Protein AF-A0AA90QYK7-F1 (afdb_monomer_lite)

Secondary structure (DSSP, 8-state):
--------EEEETTEEEE----HHHHHHHHHHHHHTSTTSS----PPPTTPPP-------

Foldseek 3Di:
DDDPADWDWDDDPNDIDIDADDPVVRVVVQQVCLCPDPVSGRDDDDDPPPDDDDGDYHPD

Structure (mmCIF, N/CA/C/O backbone):
data_AF-A0AA90QYK7-F1
#
_entry.id   AF-A0AA90QYK7-F1
#
loop_
_atom_site.group_PDB
_atom_site.id
_atom_site.type_symbol
_atom_site.label_atom_id
_atom_site.label_alt_id
_atom_site.label_comp_id
_atom_site.label_asym_id
_atom_site.label_entity_id
_atom_site.label_seq_id
_atom_site.pdbx_PDB_ins_code
_atom_site.Cartn_x
_atom_site.Cartn_y
_atom_site.Cartn_z
_atom_site.occupancy
_atom_site.B_iso_or_equiv
_atom_site.auth_seq_id
_atom_site.auth_comp_id
_atom_site.auth_asym_id
_atom_site.auth_atom_id
_atom_site.pdbx_PDB_model_num
ATOM 1 N N . MET A 1 1 ? 5.584 -9.553 -10.976 1.00 61.94 1 MET A N 1
ATOM 2 C CA . MET A 1 1 ? 4.164 -9.199 -10.793 1.00 61.94 1 MET A CA 1
ATOM 3 C C . MET A 1 1 ? 3.989 -7.851 -11.443 1.00 61.94 1 MET A C 1
ATOM 5 O O . MET A 1 1 ? 4.731 -6.946 -11.079 1.00 61.94 1 MET A O 1
ATOM 9 N N . ASP A 1 2 ? 3.083 -7.735 -12.405 1.00 75.81 2 ASP A N 1
ATOM 10 C CA . ASP A 1 2 ? 2.861 -6.468 -13.099 1.00 75.81 2 ASP A CA 1
ATOM 11 C C . ASP A 1 2 ? 1.875 -5.636 -12.279 1.00 75.81 2 ASP A C 1
ATOM 13 O O . ASP A 1 2 ? 0.699 -5.975 -12.163 1.00 75.81 2 ASP A O 1
ATOM 17 N N . ILE A 1 3 ? 2.380 -4.585 -11.630 1.00 74.88 3 ILE A N 1
ATOM 18 C CA . ILE A 1 3 ? 1.558 -3.660 -10.846 1.00 74.88 3 ILE A CA 1
ATOM 19 C C . ILE A 1 3 ? 0.974 -2.635 -11.815 1.00 74.88 3 ILE A C 1
ATOM 21 O O . ILE A 1 3 ? 1.696 -1.792 -12.339 1.00 74.88 3 ILE A O 1
A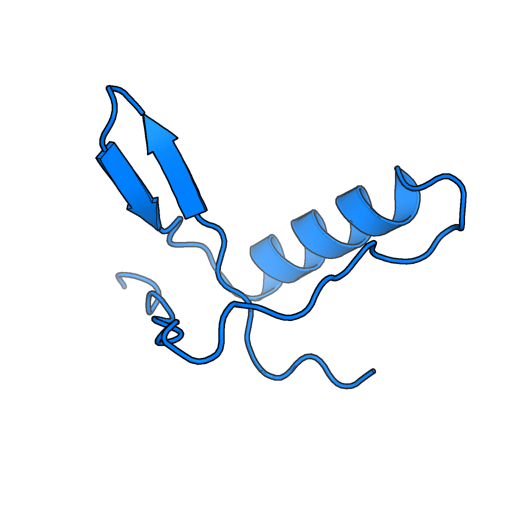TOM 25 N N . THR A 1 4 ? -0.331 -2.718 -12.056 1.00 77.25 4 THR A N 1
ATOM 26 C CA . THR A 1 4 ? -1.040 -1.841 -13.001 1.00 77.25 4 THR A CA 1
ATOM 27 C C . THR A 1 4 ? -1.583 -0.571 -12.347 1.00 77.25 4 THR A C 1
ATOM 29 O O . THR A 1 4 ? -1.715 0.449 -13.016 1.00 77.25 4 THR A O 1
ATOM 32 N N . ALA A 1 5 ? -1.872 -0.610 -11.043 1.00 76.94 5 ALA A N 1
ATOM 33 C CA . ALA A 1 5 ? -2.336 0.529 -10.258 1.00 76.94 5 ALA A CA 1
ATOM 34 C C . ALA A 1 5 ? -1.947 0.376 -8.778 1.00 76.94 5 ALA A C 1
ATOM 36 O O . ALA A 1 5 ? -1.796 -0.739 -8.277 1.00 76.94 5 ALA A O 1
ATOM 37 N N . ILE A 1 6 ? -1.794 1.502 -8.074 1.00 79.25 6 ILE A N 1
ATOM 38 C CA . ILE A 1 6 ? -1.458 1.562 -6.644 1.00 79.25 6 ILE A CA 1
ATOM 39 C C . ILE A 1 6 ? -2.438 2.520 -5.966 1.00 79.25 6 ILE A C 1
ATOM 41 O O . ILE A 1 6 ? -2.717 3.592 -6.493 1.00 79.25 6 ILE A O 1
ATOM 45 N N . SER A 1 7 ? -2.954 2.129 -4.803 1.00 82.56 7 SER A N 1
ATOM 46 C CA . SER A 1 7 ? -3.754 2.988 -3.932 1.00 82.56 7 SER A CA 1
ATOM 47 C C . SER A 1 7 ? -3.261 2.807 -2.502 1.00 82.56 7 SER A C 1
ATOM 49 O O . SER A 1 7 ? -3.054 1.679 -2.053 1.00 82.56 7 SER A O 1
ATOM 51 N N . ILE A 1 8 ? -3.024 3.916 -1.804 1.00 84.50 8 ILE A N 1
ATOM 52 C CA . ILE A 1 8 ? -2.622 3.914 -0.397 1.00 84.50 8 ILE A CA 1
ATOM 53 C C . ILE A 1 8 ? -3.768 4.523 0.394 1.00 84.50 8 ILE A C 1
ATOM 55 O O . ILE A 1 8 ? -4.113 5.687 0.193 1.00 84.50 8 ILE A O 1
ATOM 59 N N . ALA A 1 9 ? -4.338 3.735 1.299 1.00 86.88 9 ALA A N 1
ATOM 60 C CA . ALA A 1 9 ? -5.332 4.202 2.248 1.00 86.88 9 ALA A CA 1
ATOM 61 C C . ALA A 1 9 ? -4.673 4.461 3.608 1.00 86.88 9 ALA A C 1
ATOM 63 O O . ALA A 1 9 ? -3.855 3.666 4.072 1.00 86.88 9 ALA A O 1
ATOM 64 N N . ILE A 1 10 ? -5.048 5.558 4.256 1.00 90.00 10 ILE A N 1
ATOM 65 C CA . ILE A 1 10 ? -4.667 5.881 5.631 1.00 90.00 10 ILE A CA 1
ATOM 66 C C . ILE A 1 10 ? -5.924 6.093 6.466 1.00 90.00 10 ILE A C 1
ATOM 68 O O . ILE A 1 10 ? -6.949 6.551 5.962 1.00 90.00 10 ILE A O 1
ATOM 72 N N . GLN A 1 11 ? -5.847 5.774 7.754 1.00 93.50 11 GLN A N 1
ATOM 73 C CA . GLN A 1 11 ? -6.907 6.081 8.705 1.00 93.50 11 GLN A CA 1
ATOM 74 C C . GLN A 1 11 ? -6.473 7.253 9.581 1.00 93.50 11 GLN A C 1
ATOM 76 O O . GLN A 1 11 ? -5.450 7.184 10.257 1.00 93.50 11 GLN A O 1
ATOM 81 N N . MET A 1 12 ? -7.272 8.315 9.588 1.00 94.88 12 MET A N 1
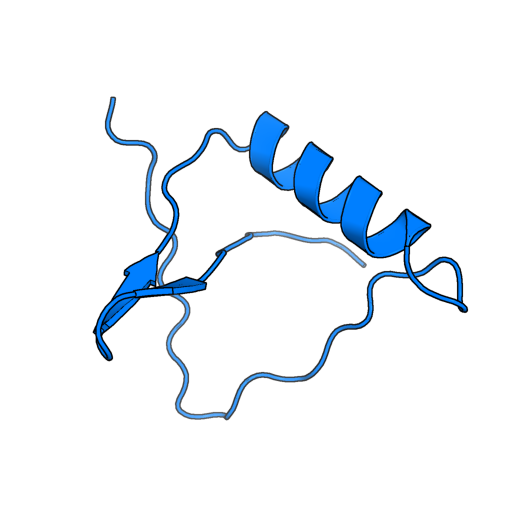ATOM 82 C CA . MET A 1 12 ? -7.096 9.472 10.464 1.00 94.88 12 MET A CA 1
ATOM 83 C C . MET A 1 12 ? -8.448 9.775 11.102 1.00 94.88 12 MET A C 1
ATOM 85 O O . MET A 1 12 ? -9.455 9.842 10.402 1.00 94.88 12 MET A O 1
ATOM 89 N N . GLU A 1 13 ? -8.498 9.902 12.429 1.00 95.50 13 GLU A N 1
ATOM 90 C CA . GLU A 1 13 ? -9.739 10.234 13.156 1.00 95.50 13 GLU A CA 1
ATOM 91 C C . GLU A 1 13 ? -10.915 9.275 12.862 1.00 95.50 13 GLU A C 1
ATOM 93 O O . GLU A 1 13 ? -12.069 9.680 12.749 1.00 95.50 13 GLU A O 1
ATOM 98 N N . GLY A 1 14 ? -10.624 7.983 12.678 1.00 94.31 14 GLY A N 1
ATOM 99 C CA . GLY A 1 14 ? -11.650 6.977 12.364 1.00 94.31 14 GLY A CA 1
ATOM 100 C C . GLY A 1 14 ? -12.210 7.051 10.938 1.00 94.31 14 GLY A C 1
ATOM 101 O O . GLY A 1 14 ? -13.095 6.270 10.600 1.00 94.31 14 GLY A O 1
ATOM 102 N N . LYS A 1 15 ? -11.692 7.945 10.091 1.00 93.38 15 LYS A N 1
ATOM 103 C CA . LYS A 1 15 ? -12.052 8.057 8.676 1.00 93.38 15 LYS A CA 1
ATOM 104 C C . LYS A 1 15 ? -10.929 7.521 7.800 1.00 93.38 15 LYS A C 1
ATOM 106 O O . LYS A 1 15 ? -9.749 7.740 8.078 1.00 93.38 15 LYS A O 1
ATOM 111 N N . THR A 1 16 ? -11.308 6.826 6.736 1.00 90.69 16 THR A N 1
ATOM 112 C CA . THR A 1 16 ? -10.379 6.345 5.715 1.00 90.69 16 THR A CA 1
ATOM 113 C C . THR A 1 16 ? -10.200 7.414 4.650 1.00 90.69 16 THR A C 1
ATOM 115 O O . THR A 1 16 ? -11.175 7.921 4.099 1.00 90.69 16 THR A O 1
ATOM 118 N N . TYR A 1 17 ? -8.949 7.729 4.348 1.00 87.88 17 TYR A N 1
ATOM 119 C CA . TYR A 1 17 ? -8.551 8.637 3.285 1.00 87.88 17 TYR A CA 1
ATOM 120 C C . TYR A 1 17 ? -7.664 7.891 2.312 1.00 87.88 17 TYR A C 1
ATOM 122 O O . TYR A 1 17 ? -6.875 7.037 2.713 1.00 87.88 17 TYR A O 1
ATOM 130 N N . PHE A 1 18 ? -7.756 8.253 1.044 1.00 87.44 18 PHE A N 1
ATOM 131 C CA . PHE A 1 18 ? -6.792 7.815 0.058 1.00 87.44 18 PHE A CA 1
ATOM 132 C C . PHE A 1 18 ? -5.740 8.899 -0.132 1.00 87.44 18 PHE A C 1
ATOM 134 O O . PHE A 1 18 ? -6.046 10.090 -0.202 1.00 87.44 18 PHE A O 1
ATOM 141 N N . VAL A 1 19 ? -4.487 8.478 -0.187 1.00 86.75 19 VAL A N 1
ATOM 142 C CA . VAL A 1 19 ? -3.357 9.359 -0.446 1.00 86.75 19 VAL A CA 1
ATOM 143 C C . VAL A 1 19 ? -3.336 9.670 -1.939 1.00 86.75 19 VAL A C 1
ATOM 145 O O . VAL A 1 19 ? -3.299 8.750 -2.748 1.00 86.75 19 VAL A O 1
ATOM 148 N N . ALA A 1 20 ? -3.334 10.953 -2.299 1.00 86.69 20 ALA A N 1
ATOM 149 C CA . ALA A 1 20 ? -3.137 11.414 -3.671 1.00 86.69 20 ALA A CA 1
ATOM 150 C C . ALA A 1 20 ? -1.666 11.805 -3.859 1.00 86.69 20 ALA A C 1
ATOM 152 O O . ALA A 1 20 ? -1.187 12.757 -3.240 1.00 86.69 20 ALA A O 1
ATOM 153 N N . LEU A 1 21 ? -0.925 11.057 -4.676 1.00 82.81 21 LEU A N 1
ATOM 154 C CA . LEU A 1 21 ? 0.487 11.314 -4.956 1.00 82.81 21 LEU A CA 1
ATOM 155 C C . LEU A 1 21 ? 0.820 10.978 -6.406 1.00 82.81 21 LEU A C 1
ATOM 157 O O . LEU A 1 21 ? 0.174 10.110 -6.991 1.00 82.81 21 LEU A O 1
ATOM 161 N N . PRO A 1 22 ? 1.900 11.563 -6.952 1.00 83.19 22 PRO A N 1
ATOM 162 C CA . PRO A 1 22 ? 2.357 11.146 -8.254 1.00 83.19 22 PRO A CA 1
ATOM 163 C C . PRO A 1 22 ? 2.814 9.699 -8.343 1.00 83.19 22 PRO A C 1
ATOM 165 O O . PRO A 1 22 ? 3.433 9.186 -7.405 1.00 83.19 22 PRO A O 1
ATOM 168 N N . HIS A 1 23 ? 2.590 9.060 -9.497 1.00 81.88 23 HIS A N 1
ATOM 169 C CA . HIS A 1 23 ? 2.942 7.647 -9.724 1.00 81.88 23 HIS A CA 1
ATOM 170 C C . HIS A 1 23 ? 4.387 7.326 -9.311 1.00 81.88 23 HIS A C 1
ATOM 172 O O . HIS A 1 23 ? 4.650 6.332 -8.636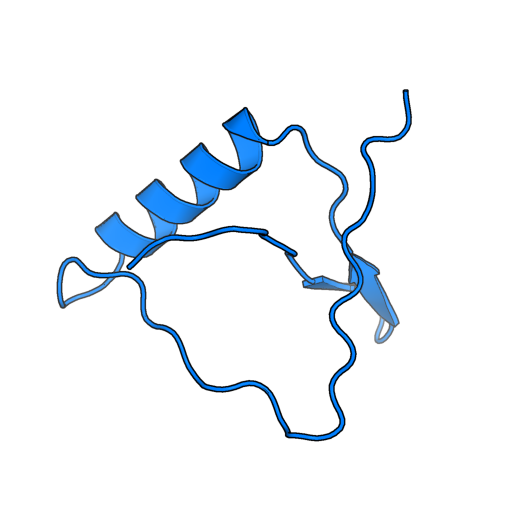 1.00 81.88 23 HIS A O 1
ATOM 178 N N . GLN A 1 24 ? 5.335 8.210 -9.634 1.00 84.81 24 GLN A N 1
ATOM 179 C CA . GLN A 1 24 ? 6.742 8.043 -9.253 1.00 84.81 24 GLN A CA 1
ATOM 180 C C . GLN A 1 24 ? 6.945 7.979 -7.730 1.00 84.81 24 GLN A C 1
ATOM 182 O O . GLN A 1 24 ? 7.760 7.192 -7.246 1.00 84.81 24 GLN A O 1
ATOM 187 N N . ARG A 1 25 ? 6.189 8.774 -6.961 1.00 87.94 25 ARG A N 1
ATOM 188 C CA . ARG A 1 25 ? 6.245 8.763 -5.493 1.00 87.94 25 ARG A CA 1
ATOM 189 C C . ARG A 1 25 ? 5.601 7.502 -4.924 1.00 87.94 25 ARG A C 1
ATOM 191 O O . ARG A 1 25 ? 6.154 6.934 -3.986 1.00 87.94 25 ARG A O 1
ATOM 198 N N . PHE A 1 26 ? 4.514 7.006 -5.519 1.00 86.50 26 PHE A N 1
ATOM 199 C CA . PHE A 1 26 ? 3.957 5.699 -5.152 1.00 86.50 26 PHE A CA 1
ATOM 200 C C . PHE A 1 26 ? 4.963 4.566 -5.362 1.00 86.50 26 PHE A C 1
ATOM 202 O O . PHE A 1 26 ? 5.167 3.751 -4.465 1.00 86.50 26 PHE A O 1
ATOM 209 N N . MET A 1 27 ? 5.651 4.547 -6.503 1.00 86.88 27 MET A N 1
ATOM 210 C CA . MET A 1 27 ? 6.672 3.536 -6.785 1.00 86.88 27 MET A CA 1
ATOM 211 C C . MET A 1 27 ? 7.832 3.579 -5.784 1.00 86.88 27 MET A C 1
ATOM 213 O O . MET A 1 27 ? 8.358 2.531 -5.410 1.00 86.88 27 MET A O 1
ATOM 217 N N . LEU A 1 28 ? 8.219 4.769 -5.312 1.00 90.62 28 LEU A N 1
ATOM 218 C CA . LEU A 1 28 ? 9.219 4.906 -4.252 1.00 90.62 28 LEU A CA 1
ATOM 219 C C . LEU A 1 28 ? 8.735 4.293 -2.929 1.00 90.62 28 LEU A C 1
ATOM 221 O O . LEU A 1 28 ? 9.471 3.521 -2.318 1.00 90.62 28 LEU A O 1
ATOM 225 N N . LEU A 1 29 ? 7.501 4.594 -2.509 1.00 88.81 29 LEU A N 1
ATOM 226 C CA . LEU A 1 29 ? 6.907 4.026 -1.291 1.00 88.81 29 LEU A CA 1
ATOM 227 C C . LEU A 1 29 ? 6.864 2.492 -1.348 1.00 88.81 29 LEU A C 1
ATOM 229 O O . LEU A 1 29 ? 7.219 1.830 -0.375 1.00 88.81 29 LEU A O 1
ATOM 233 N N . MET A 1 30 ? 6.512 1.927 -2.504 1.00 87.62 30 MET A N 1
ATOM 234 C CA . MET A 1 30 ? 6.470 0.476 -2.714 1.00 87.62 30 MET A CA 1
ATOM 235 C C . MET A 1 30 ? 7.846 -0.179 -2.578 1.00 87.62 30 MET A C 1
ATOM 237 O O . MET A 1 30 ? 7.971 -1.195 -1.900 1.00 87.62 30 MET A O 1
ATOM 241 N N . LYS A 1 31 ? 8.894 0.425 -3.153 1.00 89.38 31 LYS A N 1
ATOM 242 C CA . LYS A 1 31 ? 10.274 -0.071 -3.009 1.00 89.38 31 LYS A CA 1
ATOM 243 C C . LYS A 1 31 ? 10.757 -0.034 -1.562 1.00 89.38 31 LYS A C 1
ATOM 245 O O . LYS A 1 31 ? 11.459 -0.943 -1.130 1.00 89.38 31 LYS A O 1
ATOM 250 N N . MET A 1 32 ? 10.382 1.000 -0.807 1.00 90.75 32 MET A N 1
ATOM 251 C CA . MET A 1 32 ? 10.704 1.064 0.621 1.00 90.75 32 MET A CA 1
ATOM 252 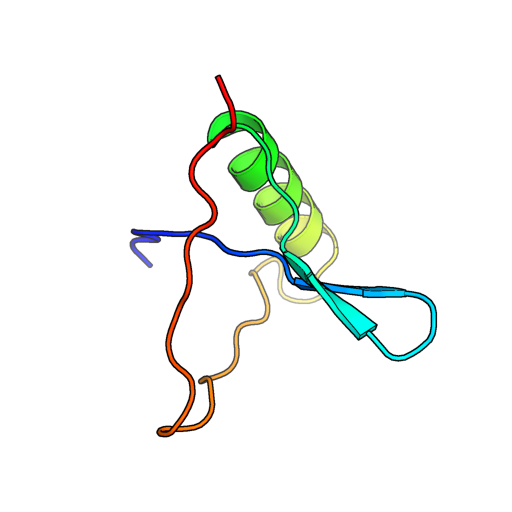C C . MET A 1 32 ? 9.991 -0.043 1.399 1.00 90.75 32 MET A C 1
ATOM 254 O O . MET A 1 32 ? 10.628 -0.722 2.196 1.00 90.75 32 MET A O 1
ATOM 258 N N . ALA A 1 33 ? 8.702 -0.274 1.137 1.00 88.62 33 ALA A N 1
ATOM 259 C CA . ALA A 1 33 ? 7.949 -1.353 1.774 1.00 88.62 33 ALA A CA 1
ATOM 260 C C . ALA A 1 33 ? 8.528 -2.744 1.453 1.00 88.62 33 ALA A C 1
ATOM 262 O O . ALA A 1 33 ? 8.620 -3.592 2.336 1.00 88.62 33 ALA A O 1
ATOM 263 N N . GLU A 1 34 ? 8.967 -2.968 0.215 1.00 90.94 34 GLU A N 1
ATOM 264 C CA . GLU A 1 34 ? 9.659 -4.195 -0.188 1.00 90.94 34 GLU A CA 1
ATOM 265 C C . GLU A 1 34 ? 10.985 -4.388 0.563 1.00 90.94 34 GLU A C 1
ATOM 267 O O . GLU A 1 34 ? 11.219 -5.462 1.125 1.00 90.94 34 GLU A O 1
ATOM 272 N N . GLY A 1 35 ? 11.815 -3.340 0.627 1.00 91.75 35 GLY A N 1
ATOM 273 C CA . GLY A 1 35 ? 13.106 -3.361 1.322 1.00 91.75 35 GLY A CA 1
ATOM 274 C C . GLY A 1 35 ? 13.003 -3.510 2.843 1.00 91.75 35 GLY A C 1
ATOM 275 O O . GLY A 1 35 ? 13.952 -3.970 3.469 1.00 91.75 35 GLY A O 1
ATOM 276 N N . LEU A 1 36 ? 11.859 -3.150 3.432 1.00 91.81 36 LEU A N 1
ATOM 277 C CA . LEU A 1 36 ? 11.564 -3.347 4.854 1.00 91.81 36 LEU A CA 1
ATOM 278 C C . LEU A 1 36 ? 11.002 -4.740 5.174 1.00 91.81 36 LEU A C 1
ATOM 280 O O . LEU A 1 36 ? 10.853 -5.068 6.348 1.00 91.81 36 LEU A O 1
ATOM 284 N N . SER A 1 37 ? 10.660 -5.550 4.170 1.00 92.44 37 SER A N 1
ATOM 285 C CA . SER A 1 37 ? 10.145 -6.899 4.409 1.00 92.44 37 SER A CA 1
ATOM 286 C C . SER A 1 37 ? 11.276 -7.898 4.674 1.00 92.44 37 SER A C 1
ATOM 288 O O . SER A 1 37 ? 12.300 -7.883 3.989 1.00 92.44 37 SER A O 1
ATOM 290 N N . ASP A 1 38 ? 11.037 -8.860 5.566 1.00 92.12 38 ASP A N 1
ATOM 291 C CA . ASP A 1 38 ? 11.995 -9.940 5.857 1.00 92.12 38 ASP A CA 1
ATOM 292 C C . ASP A 1 38 ? 12.308 -10.813 4.629 1.00 92.12 38 ASP A C 1
ATOM 294 O O . ASP A 1 38 ? 13.374 -11.417 4.526 1.00 92.12 38 ASP A O 1
ATOM 298 N N . SER A 1 39 ? 11.369 -10.889 3.681 1.00 90.25 39 SER A N 1
ATOM 299 C CA . SER A 1 39 ? 11.492 -11.713 2.472 1.00 90.25 39 SER A CA 1
ATOM 300 C C . SER A 1 39 ? 12.142 -10.995 1.285 1.00 90.25 39 SER A C 1
ATOM 302 O O . SER A 1 39 ? 12.352 -11.616 0.241 1.00 90.25 39 SER A O 1
ATOM 304 N N . GLY A 1 40 ? 12.415 -9.691 1.413 1.00 87.94 40 GLY A N 1
ATOM 305 C CA . GLY A 1 40 ? 12.845 -8.837 0.303 1.00 87.94 40 GLY A CA 1
ATOM 306 C C . GLY A 1 40 ? 11.816 -8.738 -0.828 1.00 87.94 40 GLY A C 1
ATOM 307 O O . GLY A 1 40 ? 12.195 -8.537 -1.977 1.00 87.94 40 GLY A O 1
ATOM 308 N N . ARG A 1 41 ? 10.529 -8.951 -0.528 1.00 86.81 41 ARG A N 1
ATOM 309 C CA . ARG A 1 41 ? 9.402 -8.868 -1.465 1.00 86.81 41 ARG A CA 1
ATOM 310 C C . ARG A 1 41 ? 8.253 -8.132 -0.810 1.00 86.81 41 ARG A C 1
ATOM 312 O O . ARG A 1 41 ? 8.003 -8.296 0.379 1.00 86.81 41 ARG A O 1
ATOM 319 N N . LEU A 1 42 ? 7.489 -7.386 -1.598 1.00 86.38 42 LEU A N 1
ATOM 320 C CA . LEU A 1 42 ? 6.324 -6.699 -1.063 1.00 86.38 42 LEU A CA 1
ATOM 321 C C . LEU A 1 42 ? 5.292 -7.703 -0.493 1.00 86.38 42 LEU A C 1
ATOM 323 O O . LEU A 1 42 ? 4.799 -8.553 -1.243 1.00 86.38 42 LEU A O 1
ATOM 327 N N . PRO A 1 43 ? 4.929 -7.610 0.800 1.00 83.62 43 PRO A N 1
ATOM 328 C CA . PRO A 1 43 ? 3.919 -8.474 1.393 1.00 83.62 43 PRO A CA 1
ATOM 329 C C . PRO A 1 43 ? 2.524 -8.029 0.932 1.00 83.62 43 PRO A C 1
ATOM 331 O O . PRO A 1 43 ? 1.995 -7.019 1.392 1.00 83.62 43 PRO A O 1
ATOM 334 N N . VAL A 1 44 ? 1.931 -8.778 0.000 1.00 85.81 44 VAL A N 1
ATOM 335 C CA . VAL A 1 44 ? 0.596 -8.501 -0.555 1.00 85.81 44 VAL A CA 1
ATOM 336 C C . VAL A 1 44 ? -0.412 -9.563 -0.127 1.00 85.81 44 VAL A C 1
ATOM 338 O O . VAL A 1 44 ? -0.090 -10.747 -0.045 1.00 85.81 44 VAL A O 1
ATOM 341 N N . VAL A 1 45 ? -1.651 -9.141 0.115 1.00 88.19 45 VAL A N 1
ATOM 342 C CA . VAL A 1 45 ? -2.789 -10.021 0.415 1.00 88.19 45 VAL A CA 1
ATOM 343 C C . VAL A 1 45 ? -3.952 -9.689 -0.510 1.00 88.19 45 VAL A C 1
ATOM 345 O O . VAL A 1 45 ? -4.086 -8.552 -0.964 1.00 88.19 45 VAL A O 1
ATOM 348 N N . ALA A 1 46 ? -4.793 -10.682 -0.801 1.00 88.94 46 ALA A N 1
ATOM 349 C CA . ALA A 1 46 ? -5.989 -10.455 -1.600 1.00 88.94 46 ALA A CA 1
ATOM 350 C C . ALA A 1 46 ? -6.953 -9.524 -0.851 1.00 88.94 46 ALA A C 1
ATOM 352 O O . ALA A 1 46 ? -7.258 -9.747 0.323 1.00 88.94 46 ALA A O 1
ATOM 353 N N . ALA A 1 47 ? -7.445 -8.495 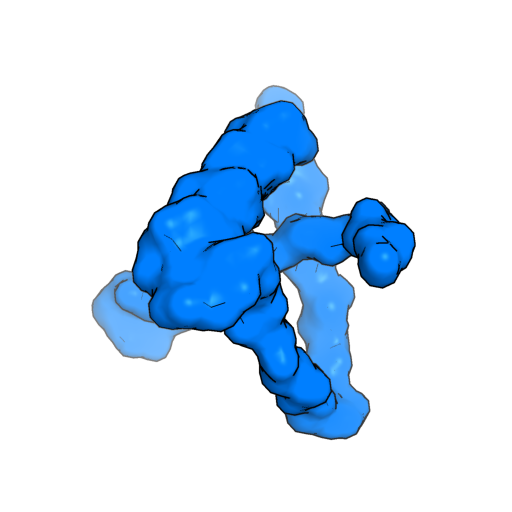-1.540 1.00 87.56 47 ALA A N 1
ATOM 354 C CA . ALA A 1 47 ? -8.539 -7.689 -1.021 1.00 87.56 47 ALA A CA 1
ATOM 355 C C . ALA A 1 47 ? -9.816 -8.549 -0.910 1.00 87.56 47 ALA A C 1
ATOM 357 O O . ALA A 1 47 ? -9.987 -9.498 -1.684 1.00 87.56 47 ALA A O 1
ATOM 358 N N . PRO A 1 48 ? -10.737 -8.229 0.018 1.00 89.56 48 PRO A N 1
ATOM 359 C CA . PRO A 1 48 ? -12.054 -8.854 0.046 1.00 89.56 48 PRO A CA 1
ATOM 360 C C . PRO A 1 48 ? -12.748 -8.736 -1.313 1.00 89.56 48 PRO A C 1
ATOM 362 O O . PRO A 1 48 ? -12.633 -7.710 -1.979 1.00 89.56 48 PRO A O 1
ATOM 365 N N . ALA A 1 49 ? -13.528 -9.746 -1.699 1.00 90.38 49 ALA A N 1
ATOM 366 C CA . ALA A 1 49 ? -14.213 -9.763 -2.996 1.00 90.38 49 ALA A CA 1
ATOM 367 C C . ALA A 1 49 ? -15.172 -8.572 -3.213 1.00 90.38 49 ALA A C 1
ATOM 369 O O . ALA A 1 49 ? -15.479 -8.224 -4.348 1.00 90.38 49 ALA A O 1
ATOM 370 N N . SER A 1 50 ? -15.644 -7.946 -2.132 1.00 90.00 50 SER A N 1
ATOM 371 C CA . SER A 1 50 ? -16.504 -6.760 -2.165 1.00 90.00 50 SER A CA 1
ATOM 372 C C . SER A 1 50 ? -15.746 -5.436 -2.305 1.00 90.00 50 SER A C 1
ATOM 374 O O . SER A 1 50 ? -16.381 -4.395 -2.472 1.00 90.00 50 SER A O 1
ATOM 376 N N . TYR A 1 51 ? -14.415 -5.439 -2.207 1.00 84.31 51 TYR A N 1
ATOM 377 C CA . TYR A 1 51 ? -13.622 -4.220 -2.278 1.00 84.31 51 TYR A CA 1
ATOM 378 C C . TYR A 1 51 ? -13.590 -3.676 -3.708 1.00 84.31 51 TYR A C 1
ATOM 380 O O . TYR A 1 51 ? -13.179 -4.363 -4.642 1.00 84.31 51 TYR A O 1
ATOM 388 N N . GLN A 1 52 ? -13.985 -2.414 -3.867 1.00 82.62 52 GLN A N 1
ATOM 389 C CA . GLN A 1 52 ? -13.830 -1.686 -5.120 1.00 82.62 52 GLN A CA 1
ATOM 390 C C . GLN A 1 52 ? -12.567 -0.838 -5.048 1.00 82.62 52 GLN A C 1
ATOM 392 O O . GLN A 1 52 ? -12.428 0.026 -4.184 1.00 82.62 52 GLN A O 1
ATOM 397 N N . PHE A 1 53 ? -11.637 -1.102 -5.961 1.00 83.12 53 PHE A N 1
ATOM 398 C CA . PHE A 1 53 ? -10.412 -0.329 -6.056 1.00 83.12 53 PHE A CA 1
ATOM 399 C C . PHE A 1 53 ? -10.727 1.077 -6.570 1.00 83.12 53 PHE A C 1
ATOM 401 O O . PHE A 1 53 ? -11.240 1.237 -7.676 1.00 83.12 53 PHE A O 1
ATOM 408 N N . MET A 1 54 ? -10.410 2.088 -5.764 1.00 75.38 54 MET A N 1
ATOM 409 C CA . MET A 1 54 ? -10.582 3.494 -6.118 1.00 75.38 54 MET A CA 1
ATOM 410 C C . MET A 1 54 ? -9.196 4.129 -6.271 1.00 75.38 54 MET A C 1
ATOM 412 O O . MET A 1 54 ? -8.558 4.446 -5.260 1.00 75.38 54 MET A O 1
ATOM 416 N N . PRO A 1 55 ? -8.678 4.274 -7.505 1.00 67.69 55 PRO A N 1
ATOM 417 C CA . PRO A 1 55 ? -7.490 5.077 -7.724 1.00 67.69 55 PRO A CA 1
ATOM 418 C C . PRO A 1 55 ? -7.857 6.541 -7.483 1.00 67.69 55 PRO A C 1
ATOM 420 O O . PRO A 1 55 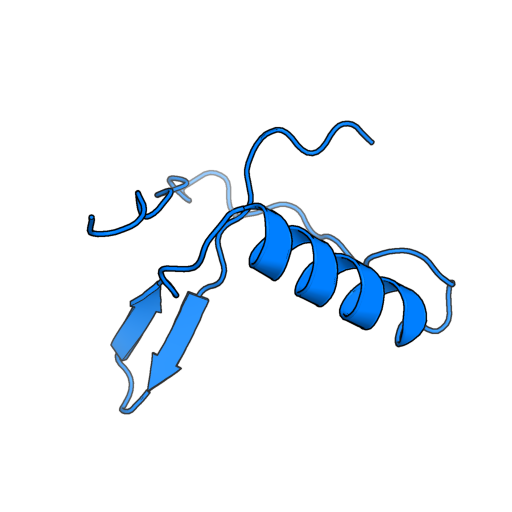? -8.869 7.025 -7.990 1.00 67.69 55 PRO A O 1
ATOM 423 N N . VAL A 1 56 ? -7.045 7.247 -6.701 1.00 67.00 56 VAL A N 1
ATOM 424 C CA . VAL A 1 56 ? -7.135 8.706 -6.655 1.00 67.00 56 VAL A CA 1
ATOM 425 C C . VAL A 1 56 ? -6.283 9.229 -7.791 1.00 67.00 56 VAL A C 1
ATOM 427 O O . VAL A 1 56 ? -5.074 9.000 -7.813 1.00 67.00 56 VAL A O 1
ATOM 430 N N . GLU A 1 57 ? -6.919 9.888 -8.750 1.00 65.94 57 GLU A N 1
ATOM 431 C CA . GLU A 1 57 ? -6.195 10.649 -9.760 1.00 65.94 57 GLU A CA 1
ATOM 432 C C . GLU A 1 57 ? -5.471 11.810 -9.070 1.00 65.94 57 GLU A C 1
ATOM 434 O O . GLU A 1 57 ? -5.999 12.412 -8.130 1.00 65.94 57 GLU A O 1
ATOM 439 N N . GLU A 1 58 ? -4.236 12.095 -9.492 1.00 60.22 58 GLU A N 1
ATOM 440 C CA . GLU A 1 58 ? -3.516 13.277 -9.019 1.00 60.22 58 GLU A CA 1
ATOM 441 C C . GLU A 1 58 ? -4.417 14.503 -9.216 1.00 60.22 58 GLU A C 1
ATOM 443 O O . GLU A 1 58 ? -4.840 14.790 -10.336 1.00 60.22 58 GLU A O 1
ATOM 448 N N . MET A 1 59 ? -4.730 15.223 -8.132 1.00 55.25 59 MET A N 1
ATOM 449 C CA . MET A 1 59 ? -5.311 16.554 -8.275 1.00 55.25 59 MET A CA 1
ATOM 450 C C . MET A 1 59 ? -4.242 17.419 -8.950 1.00 55.25 59 MET A C 1
ATOM 452 O O . MET A 1 59 ? -3.183 17.629 -8.355 1.00 55.25 59 MET A O 1
ATOM 456 N N . GLN A 1 60 ? -4.498 17.817 -10.202 1.00 49.88 60 GLN A N 1
ATOM 457 C CA . GLN A 1 60 ? -3.644 18.735 -10.964 1.00 49.88 60 GLN A CA 1
ATOM 458 C C . GLN A 1 60 ? -3.425 20.054 -10.221 1.00 49.88 60 GLN A C 1
ATOM 460 O O . GLN A 1 60 ? -4.393 20.550 -9.598 1.00 49.88 60 GLN A O 1
#

Sequence (60 aa):
MDITAISIAIQMEGKTYFVALPHQRFMLLMKMAEGLSDSGRLPVVAAPASYQFMPVEEMQ

Radius of gyration: 12.83 Å; chains: 1; bounding box: 30×30×26 Å

pLDDT: mean 83.95, std 9.74, range [49.88, 95.5]